Protein AF-A0A3D2WX18-F1 (afdb_monomer)

Sequence (144 aa):
MNLLFELLYNVRNLFGHHVIFGTGILLLTGYFFGKLAEKIKLPSITGYIFAGLLLGKSLIGIIPETAPYRLTSITEIALGLIAITIGAEFEFARLKRIGTAILIITLFQSLFAFVFVVIGLVMMKMELNYSLILGAIATATAPA

Foldseek 3Di:
DPPVVVVLVVLLVCLVPPVVSVVVLLVVQLVVQLVVCVVVVHHSVVRSVVSCCCCPPVHSNSHDPCNCVVCVVVVVVVVVVVCVVVVVPDDPVVCVVCVVVVVVCLVCLLVCQLVVQLVVCVVVVHDNVVSNVVSNVSSDDDDD

Radius of gyration: 19.99 Å; Cα contacts (8 Å, |Δi|>4): 103; chains: 1; bounding box: 46×31×54 Å

Mean predicted aligned error: 5.66 Å

Solvent-accessible surface area (backbone atom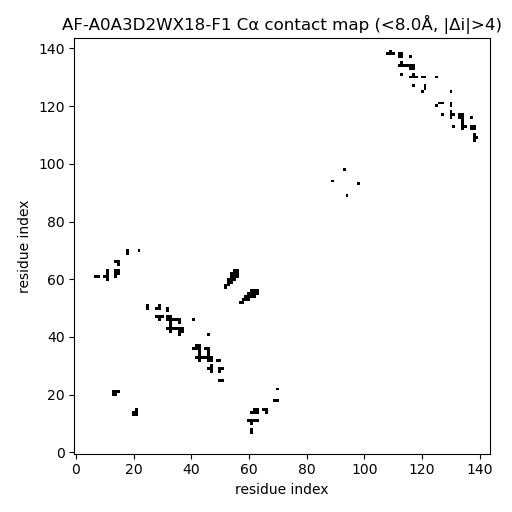s only — not comparable to full-atom values): 7775 Å² total; per-residue (Å²): 136,58,68,68,57,50,51,46,51,51,52,21,50,48,34,72,76,32,62,68,60,35,50,50,51,51,50,54,46,24,50,54,31,15,52,50,23,45,75,74,74,40,60,40,66,60,12,35,53,48,35,49,47,45,39,22,72,87,61,68,44,40,53,51,91,66,44,64,77,71,40,42,70,58,52,51,51,52,52,50,50,51,51,50,55,61,54,70,71,64,48,70,72,57,42,73,75,48,37,69,60,51,52,53,50,53,52,51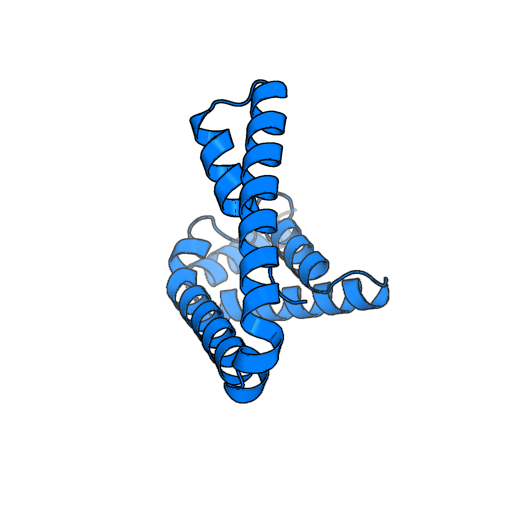,51,30,51,50,40,22,52,53,44,25,51,54,34,44,75,70,70,44,57,67,71,60,22,52,52,53,9,57,58,60,40,68,80,77,94,128

pLDDT: mean 90.87, std 7.72, range [50.84, 98.44]

Secondary structure (DSSP, 8-state):
--HHHHHHHHHHHHHHH-HHHHHHHHHHHHHHHHHHHHHTT--HHHHHHHHHHHHSTTTT--S-TTHHHHHHHHHHHHHHHHHHHHHHT--HHHHHHHHHHHHHHHHHHHHHHHHHHHHHHHHTT--HHHHHHHHHHTT-----

Nearest PDB structures (foldseek):
  5mm0-assembly1_A  TM=3.641E-01  e=8.055E+0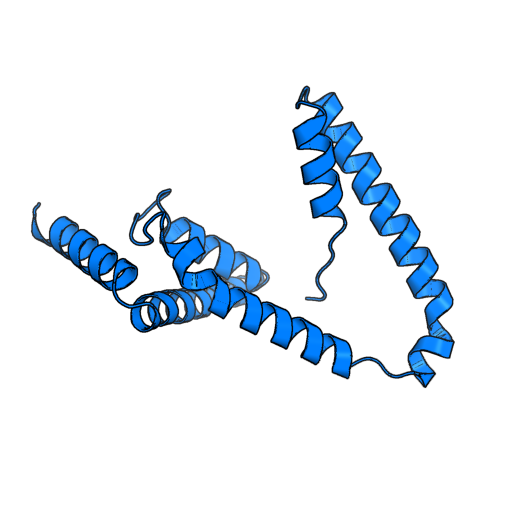0  Pyrococcus furiosus DSM 3638
  1rr7-assembly1_A  TM=3.822E-01  e=8.489E+00  Muvirus mu

Structure (mmCIF, N/CA/C/O backbone):
data_AF-A0A3D2WX18-F1
#
_entry.id   AF-A0A3D2WX18-F1
#
loop_
_atom_site.group_PDB
_atom_site.id
_atom_site.type_symbol
_atom_site.label_atom_id
_atom_site.label_alt_id
_atom_site.label_comp_id
_atom_site.label_asym_id
_atom_site.label_entity_id
_atom_site.label_seq_id
_atom_site.pdbx_PDB_ins_code
_atom_site.Cartn_x
_atom_site.Cartn_y
_atom_site.Cartn_z
_atom_site.occupancy
_atom_site.B_iso_or_equiv
_atom_site.auth_seq_id
_atom_site.auth_comp_id
_atom_site.auth_asym_id
_atom_site.auth_atom_id
_atom_site.pdbx_PDB_model_num
ATOM 1 N N . MET A 1 1 ? 15.399 -15.354 -33.020 1.00 56.81 1 MET A N 1
ATOM 2 C CA . MET A 1 1 ? 15.604 -14.725 -31.696 1.00 56.81 1 MET A CA 1
ATOM 3 C C . MET A 1 1 ? 15.306 -13.213 -31.680 1.00 56.81 1 MET A C 1
ATOM 5 O O . MET A 1 1 ? 15.447 -12.612 -30.627 1.00 56.81 1 MET A O 1
ATOM 9 N N . ASN A 1 2 ? 14.813 -12.613 -32.782 1.00 71.94 2 ASN A N 1
ATOM 10 C CA . ASN A 1 2 ? 14.634 -11.152 -32.905 1.00 71.94 2 ASN A CA 1
ATOM 11 C C . ASN A 1 2 ? 13.182 -10.674 -32.709 1.00 71.94 2 ASN A C 1
ATOM 13 O O . ASN A 1 2 ? 12.967 -9.640 -32.094 1.00 71.94 2 ASN A O 1
ATOM 17 N N . LEU A 1 3 ? 12.181 -11.452 -33.135 1.00 78.50 3 LEU A N 1
ATOM 18 C CA . LEU A 1 3 ? 10.786 -10.988 -33.187 1.00 78.50 3 LEU A CA 1
ATOM 19 C C . LEU A 1 3 ? 10.162 -10.700 -31.807 1.00 78.50 3 LEU A C 1
ATOM 21 O O . LEU A 1 3 ? 9.462 -9.710 -31.638 1.00 78.50 3 LEU A O 1
ATOM 25 N N . LEU A 1 4 ? 10.416 -11.556 -30.808 1.00 76.62 4 LEU A N 1
ATOM 26 C CA . LEU A 1 4 ? 9.860 -11.384 -29.458 1.00 76.62 4 LEU A CA 1
ATOM 27 C C . LEU A 1 4 ? 10.461 -10.158 -28.755 1.00 76.62 4 LEU A C 1
ATOM 29 O O . LEU A 1 4 ? 9.740 -9.393 -28.124 1.00 76.62 4 LEU A O 1
ATOM 33 N N . PHE A 1 5 ? 11.773 -9.956 -28.891 1.00 78.50 5 PHE A N 1
ATOM 34 C CA . PHE A 1 5 ? 12.458 -8.787 -28.338 1.00 78.50 5 PHE A CA 1
ATOM 35 C C . PHE A 1 5 ? 11.998 -7.493 -29.008 1.00 78.50 5 PHE A C 1
ATOM 37 O O . PHE A 1 5 ? 11.764 -6.499 -28.328 1.00 78.50 5 PHE A O 1
ATOM 44 N N . GLU A 1 6 ? 11.816 -7.519 -30.325 1.00 79.56 6 GLU A N 1
ATOM 45 C CA . GLU A 1 6 ? 11.316 -6.387 -31.099 1.00 79.56 6 GLU A CA 1
ATOM 46 C C . GLU A 1 6 ? 9.860 -6.055 -30.736 1.00 79.56 6 GLU A C 1
ATOM 48 O O . GLU A 1 6 ? 9.523 -4.893 -30.519 1.00 79.56 6 GLU A O 1
ATOM 53 N N . LEU A 1 7 ? 9.014 -7.074 -30.541 1.00 81.00 7 LEU A N 1
ATOM 54 C CA . LEU A 1 7 ? 7.652 -6.907 -30.034 1.00 81.00 7 LEU A CA 1
ATOM 55 C C . LEU A 1 7 ? 7.647 -6.255 -28.644 1.00 81.00 7 LEU A C 1
ATOM 57 O O . LEU A 1 7 ? 6.936 -5.277 -28.429 1.00 81.00 7 LEU A O 1
ATOM 61 N N . LEU A 1 8 ? 8.454 -6.761 -27.707 1.00 82.31 8 LEU A N 1
ATOM 62 C CA . LEU A 1 8 ? 8.545 -6.213 -26.350 1.00 82.31 8 LEU A CA 1
ATOM 63 C C . LEU A 1 8 ? 9.060 -4.770 -26.348 1.00 82.31 8 LEU A C 1
ATOM 65 O O . LEU A 1 8 ? 8.530 -3.928 -25.622 1.00 82.31 8 LEU A O 1
ATOM 69 N N . TYR A 1 9 ? 10.050 -4.464 -27.188 1.00 82.44 9 TYR A N 1
ATOM 70 C CA . TYR A 1 9 ? 10.576 -3.113 -27.358 1.00 82.44 9 TYR A CA 1
ATOM 71 C C . TYR A 1 9 ? 9.512 -2.153 -27.907 1.00 82.44 9 TYR A C 1
ATOM 73 O O . TYR A 1 9 ? 9.312 -1.067 -27.359 1.00 82.44 9 TYR A O 1
ATOM 81 N N . ASN A 1 10 ? 8.767 -2.577 -28.929 1.00 83.62 10 ASN A N 1
ATOM 82 C CA . ASN A 1 10 ? 7.693 -1.786 -29.524 1.00 83.62 10 ASN A CA 1
ATOM 83 C C . ASN A 1 10 ? 6.544 -1.543 -28.539 1.00 83.62 10 ASN A C 1
ATOM 85 O O . ASN A 1 10 ? 6.084 -0.411 -28.400 1.00 83.62 10 ASN A O 1
ATOM 89 N N . VAL A 1 11 ? 6.120 -2.571 -27.796 1.00 83.00 11 VAL A N 1
ATOM 90 C CA . VAL A 1 11 ? 5.078 -2.444 -26.765 1.00 83.00 11 VAL A CA 1
ATOM 91 C C . VAL A 1 11 ? 5.530 -1.504 -25.647 1.00 83.00 11 VAL A C 1
ATOM 93 O O . VAL A 1 11 ? 4.765 -0.632 -25.239 1.00 83.00 11 VAL A O 1
ATOM 96 N N . ARG A 1 12 ? 6.783 -1.611 -25.190 1.00 83.88 12 ARG A N 1
ATOM 97 C CA . ARG A 1 12 ? 7.358 -0.694 -24.196 1.00 83.88 12 ARG A CA 1
ATOM 98 C C . ARG A 1 12 ? 7.415 0.749 -24.703 1.00 83.88 12 ARG A C 1
ATOM 100 O O . ARG A 1 12 ? 7.095 1.671 -23.952 1.00 83.88 12 ARG A O 1
ATOM 107 N N . ASN A 1 13 ? 7.793 0.960 -25.962 1.00 83.06 13 ASN A N 1
ATOM 108 C CA . ASN A 1 13 ? 7.797 2.291 -26.567 1.00 83.06 13 ASN A CA 1
ATOM 109 C C . ASN A 1 13 ? 6.381 2.866 -26.662 1.00 83.06 13 ASN A C 1
ATOM 111 O O . ASN A 1 13 ? 6.173 4.009 -26.257 1.00 83.06 13 ASN A O 1
ATOM 115 N N . LEU A 1 14 ? 5.400 2.080 -27.110 1.00 82.25 14 LEU A N 1
ATOM 116 C CA . LEU A 1 14 ? 3.994 2.495 -27.156 1.00 82.25 14 LEU A CA 1
ATOM 117 C C . LEU A 1 14 ? 3.464 2.851 -25.766 1.00 82.25 14 LEU A C 1
ATOM 119 O O . LEU A 1 14 ? 2.828 3.889 -25.603 1.00 82.25 14 LEU A O 1
ATOM 123 N N . PHE A 1 15 ? 3.788 2.041 -24.757 1.00 83.25 15 PHE A N 1
ATOM 124 C CA . PHE A 1 15 ? 3.453 2.316 -23.361 1.00 83.25 15 PHE A CA 1
ATOM 125 C C . PHE A 1 15 ? 4.035 3.661 -22.904 1.00 83.25 15 PHE A C 1
ATOM 127 O O . PHE A 1 15 ? 3.343 4.471 -22.291 1.00 83.25 15 PHE A O 1
ATOM 134 N N . GLY A 1 16 ? 5.309 3.915 -23.218 1.00 73.19 16 GLY A N 1
ATOM 135 C CA . GLY A 1 16 ? 5.999 5.146 -22.841 1.00 73.19 16 GLY A CA 1
ATOM 136 C C . GLY A 1 16 ? 5.436 6.401 -23.512 1.00 73.19 16 GLY A C 1
ATOM 137 O O . GLY A 1 16 ? 5.428 7.458 -22.887 1.00 73.19 16 GLY A O 1
ATOM 138 N N . HIS A 1 17 ? 4.949 6.304 -24.751 1.00 80.56 17 HIS A N 1
ATOM 139 C CA . HIS A 1 17 ? 4.467 7.458 -25.520 1.00 80.56 17 HIS A CA 1
ATOM 140 C C . HIS A 1 17 ? 2.960 7.705 -25.361 1.00 80.56 17 HIS A C 1
ATOM 142 O O . HIS A 1 17 ? 2.536 8.860 -25.384 1.00 80.56 17 HIS A O 1
ATOM 148 N N . HIS A 1 18 ? 2.158 6.658 -25.139 1.00 86.19 18 HIS A N 1
ATOM 149 C CA . HIS A 1 18 ? 0.698 6.742 -25.079 1.00 86.19 18 HIS A CA 1
ATOM 150 C C . HIS A 1 18 ? 0.152 6.279 -23.724 1.00 86.19 18 HIS A C 1
ATOM 152 O O . HIS A 1 18 ? -0.037 5.088 -23.473 1.00 86.19 18 HIS A O 1
ATOM 158 N N . VAL A 1 19 ? -0.192 7.247 -22.871 1.00 84.75 19 VAL A N 1
ATOM 159 C CA . VAL A 1 19 ? -0.700 7.005 -21.507 1.00 84.75 19 VAL A CA 1
ATOM 160 C C . VAL A 1 19 ? -1.965 6.136 -21.498 1.00 84.75 19 VAL A C 1
ATOM 162 O O . VAL A 1 19 ? -2.095 5.251 -20.655 1.00 84.75 19 VAL A O 1
ATOM 165 N N . ILE A 1 20 ? -2.873 6.327 -22.463 1.00 88.75 20 ILE A N 1
ATOM 166 C CA . ILE A 1 20 ? -4.114 5.540 -22.577 1.00 88.75 20 ILE A CA 1
ATOM 167 C C . ILE A 1 20 ? -3.803 4.064 -22.846 1.00 88.75 20 ILE A C 1
ATOM 169 O O . ILE A 1 20 ? -4.373 3.188 -22.201 1.00 88.75 20 ILE A O 1
ATOM 173 N N . PHE A 1 21 ? -2.868 3.784 -23.759 1.00 89.12 21 PHE A N 1
ATOM 174 C CA . PHE A 1 21 ? -2.466 2.418 -24.090 1.00 89.12 21 PHE A CA 1
ATOM 175 C C . PHE A 1 21 ? -1.829 1.724 -22.884 1.00 89.12 21 PHE A C 1
ATOM 177 O O . PHE A 1 21 ? -2.213 0.607 -22.537 1.00 89.12 21 PHE A O 1
ATOM 184 N N . GLY A 1 22 ? -0.911 2.415 -22.199 1.00 89.06 22 GLY A N 1
ATOM 185 C CA . GLY A 1 22 ? -0.274 1.873 -21.003 1.00 89.06 22 GLY A CA 1
ATOM 186 C C . GLY A 1 22 ? -1.270 1.596 -19.876 1.00 89.06 22 GLY A C 1
ATOM 187 O O . GLY A 1 22 ? -1.254 0.520 -19.281 1.00 89.06 22 GLY A O 1
ATOM 188 N N . THR A 1 23 ? -2.207 2.516 -19.648 1.00 89.81 23 THR A N 1
ATOM 189 C CA . THR A 1 23 ? -3.280 2.339 -18.658 1.00 89.81 23 THR A CA 1
ATOM 190 C C . THR A 1 23 ? -4.196 1.174 -19.028 1.00 89.81 23 THR A C 1
ATOM 192 O O . THR A 1 23 ? -4.528 0.367 -18.168 1.00 89.81 23 THR A O 1
ATOM 195 N N . GLY A 1 24 ? -4.562 1.035 -20.305 1.00 91.94 24 GLY A N 1
ATOM 196 C CA . GLY A 1 24 ? -5.373 -0.081 -20.793 1.00 91.94 24 GLY A CA 1
ATOM 197 C C . GLY A 1 24 ? -4.714 -1.436 -20.541 1.00 91.94 24 GLY A C 1
ATOM 198 O O . GLY A 1 24 ? -5.368 -2.342 -20.028 1.00 91.94 24 GLY A O 1
ATOM 199 N N . ILE A 1 25 ? -3.410 -1.561 -20.815 1.00 91.44 25 ILE A N 1
ATOM 200 C CA . ILE A 1 25 ? -2.646 -2.771 -20.478 1.00 91.44 25 ILE A CA 1
ATOM 201 C C . ILE A 1 25 ? -2.701 -3.029 -18.974 1.00 91.44 25 ILE A C 1
ATOM 203 O O . ILE A 1 25 ? -3.085 -4.126 -18.579 1.00 91.44 25 ILE A O 1
ATOM 207 N N . LEU A 1 26 ? -2.377 -2.029 -18.145 1.00 92.25 26 LEU A N 1
ATOM 208 C CA . LEU A 1 26 ? -2.372 -2.177 -16.686 1.00 92.25 26 LEU A CA 1
ATOM 209 C C . LEU A 1 26 ? -3.736 -2.617 -16.143 1.00 92.25 26 LEU A C 1
ATOM 211 O O . LEU A 1 26 ? -3.792 -3.531 -15.320 1.00 92.25 26 LEU A O 1
ATOM 215 N N . LEU A 1 27 ? -4.826 -2.013 -16.624 1.00 93.75 27 LEU A N 1
ATOM 216 C CA . LEU A 1 27 ? -6.190 -2.356 -16.223 1.00 93.75 27 LEU A CA 1
ATOM 217 C C . LEU A 1 27 ? -6.564 -3.778 -16.648 1.00 93.75 27 LEU A C 1
ATOM 219 O O . LEU A 1 27 ? -7.070 -4.536 -15.824 1.00 93.75 27 LEU A O 1
ATOM 223 N N . LEU A 1 28 ? -6.287 -4.169 -17.896 1.00 95.50 28 LEU A N 1
ATOM 224 C CA . LEU A 1 28 ? -6.613 -5.507 -18.396 1.00 95.50 28 LEU A CA 1
ATOM 225 C C . LEU A 1 28 ? -5.823 -6.594 -17.666 1.00 95.50 28 LEU A C 1
ATOM 227 O O . LEU A 1 28 ? -6.400 -7.583 -17.212 1.00 95.50 28 LEU A O 1
ATOM 231 N N . THR A 1 29 ? -4.510 -6.411 -17.512 1.00 94.94 29 THR A N 1
ATOM 232 C CA . THR A 1 29 ? -3.670 -7.388 -16.813 1.00 94.94 29 THR A CA 1
ATOM 233 C C . THR A 1 29 ? -3.970 -7.422 -15.324 1.00 94.94 29 THR A C 1
ATOM 235 O O . THR A 1 29 ? -4.060 -8.504 -14.750 1.00 94.94 29 THR A O 1
ATOM 238 N N . GLY A 1 30 ? -4.175 -6.257 -14.703 1.00 95.88 30 GLY A N 1
ATOM 239 C CA . GLY A 1 30 ? -4.559 -6.158 -13.301 1.00 95.88 30 GLY A CA 1
ATOM 240 C C . GLY A 1 30 ? -5.873 -6.889 -13.055 1.00 95.88 30 GLY A C 1
ATOM 241 O O . GLY A 1 30 ? -5.919 -7.790 -12.226 1.00 95.88 30 GLY A O 1
ATOM 242 N N . TYR A 1 31 ? -6.912 -6.595 -13.838 1.00 96.06 31 TYR A N 1
ATOM 243 C CA . TYR A 1 31 ? -8.205 -7.270 -13.736 1.00 96.06 31 TYR A CA 1
ATOM 244 C C . TYR A 1 31 ? -8.090 -8.790 -13.908 1.00 96.06 31 TYR A C 1
ATOM 246 O O . TYR A 1 31 ? -8.624 -9.545 -13.094 1.00 96.06 31 TYR A O 1
ATOM 254 N N . PHE A 1 32 ? -7.355 -9.249 -14.927 1.00 97.62 32 PHE A N 1
ATOM 255 C CA . PHE A 1 32 ? -7.159 -10.675 -15.183 1.00 97.62 32 PHE A CA 1
ATOM 256 C C . PHE A 1 32 ? -6.494 -11.391 -13.999 1.00 97.62 32 PHE A C 1
ATOM 258 O O . PHE A 1 32 ? -7.022 -12.389 -13.502 1.00 97.62 32 PHE A O 1
ATOM 265 N N . PHE A 1 33 ? -5.364 -10.875 -13.507 1.00 97.25 33 PHE A N 1
ATOM 266 C CA . PHE A 1 33 ? -4.662 -11.487 -12.378 1.00 97.25 33 PHE A CA 1
ATOM 267 C C . PHE A 1 33 ? -5.405 -11.307 -11.052 1.00 97.25 33 PHE A C 1
ATOM 269 O O . PHE A 1 33 ? -5.345 -12.199 -10.210 1.00 97.25 33 PHE A O 1
ATOM 276 N N . GLY A 1 34 ? -6.154 -10.217 -10.876 1.00 96.88 34 GLY A N 1
ATOM 277 C CA . GLY A 1 34 ? -7.053 -10.026 -9.739 1.00 96.88 34 GLY A CA 1
ATOM 278 C C . GLY A 1 34 ? -8.136 -11.103 -9.688 1.00 96.88 34 GLY A C 1
ATOM 279 O O . GLY A 1 34 ? -8.321 -11.744 -8.656 1.00 96.88 34 GLY A O 1
ATOM 280 N N . LYS A 1 35 ? -8.779 -11.397 -10.826 1.00 96.94 35 LYS A N 1
ATOM 281 C CA . LYS A 1 35 ? -9.755 -12.494 -10.938 1.00 96.94 35 LYS A CA 1
ATOM 282 C C . LYS A 1 35 ? -9.128 -13.869 -10.738 1.00 96.94 35 LYS A C 1
ATOM 284 O O . LYS A 1 35 ? -9.749 -14.750 -10.145 1.00 96.94 35 LYS A O 1
ATOM 289 N N . LEU A 1 36 ? -7.899 -14.068 -11.212 1.00 97.19 36 LEU A N 1
ATOM 290 C CA . LEU A 1 36 ? -7.172 -15.312 -10.976 1.00 97.19 36 LEU A CA 1
ATOM 291 C C . LEU A 1 36 ? -6.852 -15.502 -9.486 1.00 97.19 36 LEU A C 1
ATOM 293 O O . LEU A 1 36 ? -7.039 -16.606 -8.978 1.00 97.19 36 LEU A O 1
ATOM 297 N N . ALA A 1 37 ? -6.436 -14.439 -8.790 1.00 97.12 37 ALA A N 1
ATOM 298 C CA . ALA A 1 37 ? -6.198 -14.449 -7.348 1.00 97.12 37 ALA A CA 1
ATOM 299 C C . ALA A 1 37 ? -7.475 -14.810 -6.572 1.00 97.12 37 ALA A C 1
ATOM 301 O O . ALA A 1 37 ? -7.447 -15.717 -5.741 1.00 97.12 37 ALA A O 1
ATOM 302 N N . GLU A 1 38 ? -8.616 -14.207 -6.922 1.00 96.12 38 GLU A N 1
ATOM 303 C CA . GLU A 1 38 ? -9.918 -14.554 -6.331 1.00 96.12 38 GLU A CA 1
ATOM 304 C C . GLU A 1 38 ? -10.260 -16.042 -6.526 1.00 96.12 38 GLU A C 1
ATOM 306 O O . GLU A 1 38 ? -10.714 -16.708 -5.594 1.00 96.12 38 GLU A O 1
ATOM 311 N N . LYS A 1 39 ? -9.986 -16.604 -7.713 1.00 96.56 39 LYS A N 1
ATOM 312 C CA . LYS A 1 39 ? -10.256 -18.020 -8.022 1.00 96.56 39 LYS A CA 1
ATOM 313 C C . LYS A 1 39 ? -9.464 -18.985 -7.134 1.00 96.56 39 LYS A C 1
ATOM 315 O O . LYS A 1 39 ? -9.957 -20.069 -6.825 1.00 96.56 39 LYS A O 1
ATOM 320 N N . ILE A 1 40 ? -8.265 -18.593 -6.707 1.00 96.62 40 ILE A N 1
ATOM 321 C CA . ILE A 1 40 ? -7.436 -19.359 -5.764 1.00 96.62 40 ILE A CA 1
ATOM 322 C C . ILE A 1 40 ? -7.636 -18.929 -4.301 1.00 96.62 40 ILE A C 1
ATOM 324 O O . ILE A 1 40 ? -6.848 -19.314 -3.443 1.00 96.62 40 ILE A O 1
ATOM 328 N N . LYS A 1 41 ? -8.715 -18.186 -4.002 1.00 95.56 41 LYS A N 1
ATOM 329 C CA . LYS A 1 41 ? -9.095 -17.693 -2.664 1.00 95.56 41 LYS A CA 1
ATOM 330 C C . LYS A 1 41 ? -8.101 -16.702 -2.044 1.00 95.56 41 LYS A C 1
ATOM 332 O O . LYS A 1 41 ? -7.999 -16.619 -0.822 1.00 95.56 41 LYS A O 1
ATOM 337 N N . LEU A 1 42 ? -7.384 -15.945 -2.871 1.00 95.75 42 LEU A N 1
ATOM 338 C CA . LEU A 1 42 ? -6.548 -14.827 -2.434 1.00 95.75 42 LEU A CA 1
ATOM 339 C C . LEU A 1 42 ? -7.258 -13.484 -2.676 1.00 95.75 42 LEU A C 1
ATOM 341 O O . LEU A 1 42 ? -8.108 -13.397 -3.566 1.00 95.75 42 LEU A O 1
ATOM 345 N N . PRO A 1 43 ? -6.902 -12.420 -1.931 1.00 94.06 43 PRO A N 1
ATOM 346 C CA . PRO A 1 43 ? -7.369 -11.070 -2.225 1.00 94.06 43 PRO A CA 1
ATOM 347 C C . PRO A 1 43 ? -6.989 -10.635 -3.646 1.00 94.06 43 PRO A C 1
ATOM 349 O O . PRO A 1 43 ? -5.876 -10.887 -4.114 1.00 94.06 43 PRO A O 1
ATOM 352 N N . SER A 1 44 ? -7.882 -9.910 -4.320 1.00 94.38 44 SER A N 1
ATOM 353 C CA . SER A 1 44 ? -7.652 -9.397 -5.680 1.00 94.38 44 SER A CA 1
ATOM 354 C C . SER A 1 44 ? -6.419 -8.486 -5.771 1.00 94.38 44 SER A C 1
ATOM 356 O O . SER A 1 44 ? -5.681 -8.544 -6.756 1.00 94.38 44 SER A O 1
ATOM 358 N N . ILE A 1 45 ? -6.125 -7.727 -4.707 1.00 93.38 45 ILE A N 1
ATOM 359 C CA . ILE A 1 45 ? -4.934 -6.867 -4.594 1.00 93.38 45 ILE A CA 1
ATOM 360 C C . ILE A 1 45 ? -3.638 -7.674 -4.755 1.00 93.38 45 ILE A C 1
ATOM 362 O O . ILE A 1 45 ? -2.697 -7.201 -5.390 1.00 93.38 45 ILE A O 1
ATOM 366 N N . THR A 1 46 ? -3.590 -8.916 -4.263 1.00 94.62 46 THR A N 1
ATOM 367 C CA . THR A 1 46 ? -2.435 -9.803 -4.465 1.00 94.62 46 THR A CA 1
ATOM 368 C C . THR A 1 46 ? -2.209 -10.084 -5.953 1.00 94.62 46 THR A C 1
ATOM 370 O O . THR A 1 46 ? -1.071 -10.073 -6.421 1.00 94.62 46 THR A O 1
ATOM 373 N N . GLY A 1 47 ? -3.289 -10.259 -6.720 1.00 96.06 47 GLY A N 1
ATOM 374 C CA . GLY A 1 47 ? -3.239 -10.397 -8.175 1.00 96.06 47 GLY A CA 1
ATOM 375 C C . GLY A 1 47 ? -2.745 -9.132 -8.882 1.00 96.06 47 GLY A C 1
ATOM 376 O O . GLY A 1 47 ? -1.941 -9.226 -9.807 1.00 96.06 47 GLY A O 1
ATOM 377 N N . TYR A 1 48 ? -3.149 -7.945 -8.419 1.00 94.88 48 TYR A N 1
ATOM 378 C CA . TYR A 1 48 ? -2.665 -6.670 -8.969 1.00 94.88 48 TYR A CA 1
ATOM 379 C C . TYR A 1 48 ? -1.160 -6.487 -8.753 1.00 94.88 48 TYR A C 1
ATOM 381 O O . TYR A 1 48 ? -0.441 -6.116 -9.682 1.00 94.88 48 TYR A O 1
ATOM 389 N N . ILE A 1 49 ? -0.669 -6.813 -7.552 1.00 94.12 49 ILE A N 1
ATOM 390 C CA . ILE A 1 49 ? 0.764 -6.788 -7.228 1.00 94.12 49 ILE A CA 1
ATOM 391 C C . ILE A 1 49 ? 1.525 -7.761 -8.132 1.00 94.12 49 ILE A C 1
ATOM 393 O O . ILE A 1 49 ? 2.557 -7.402 -8.700 1.00 94.12 49 ILE A O 1
ATOM 397 N N . PHE A 1 50 ? 0.996 -8.972 -8.320 1.00 95.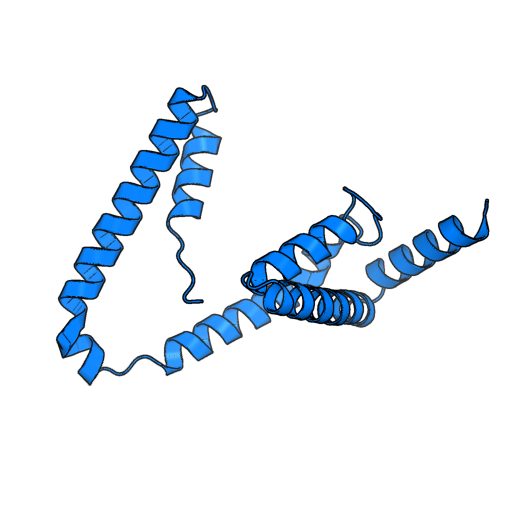12 50 PHE A N 1
ATOM 398 C CA . PHE A 1 50 ? 1.611 -9.965 -9.194 1.00 95.12 50 PHE A CA 1
ATOM 399 C C . PHE A 1 50 ? 1.654 -9.511 -10.661 1.00 95.12 50 PHE A C 1
ATOM 401 O O . PHE A 1 50 ? 2.686 -9.659 -11.313 1.00 95.12 50 PHE A O 1
ATOM 408 N N . ALA A 1 51 ? 0.584 -8.895 -11.172 1.00 94.69 51 ALA A N 1
ATOM 409 C CA . ALA A 1 51 ? 0.568 -8.315 -12.514 1.00 94.69 51 ALA A CA 1
ATOM 410 C C . ALA A 1 51 ? 1.651 -7.235 -12.680 1.00 94.69 51 ALA A C 1
ATOM 412 O O . ALA A 1 51 ? 2.366 -7.223 -13.682 1.00 94.69 51 ALA A O 1
ATOM 413 N N . GLY A 1 52 ? 1.810 -6.360 -11.682 1.00 92.88 52 GLY A N 1
ATOM 414 C CA . GLY A 1 52 ? 2.853 -5.333 -11.668 1.00 92.88 52 GLY A CA 1
ATOM 415 C C . GLY A 1 52 ? 4.266 -5.918 -11.644 1.00 92.88 52 GLY A C 1
ATOM 416 O O . GLY A 1 52 ? 5.121 -5.478 -12.411 1.00 92.88 52 GLY A O 1
ATOM 417 N N . LEU A 1 53 ? 4.504 -6.949 -10.827 1.00 93.31 53 LEU A N 1
ATOM 418 C CA . LEU A 1 53 ? 5.777 -7.675 -10.789 1.00 93.31 53 LEU A CA 1
ATOM 419 C C . LEU A 1 53 ? 6.096 -8.322 -12.146 1.00 93.31 53 LEU A C 1
ATOM 421 O O . LEU A 1 53 ? 7.229 -8.243 -12.618 1.00 93.31 53 LEU A O 1
ATOM 425 N N . LEU A 1 54 ? 5.088 -8.934 -12.776 1.00 93.25 54 LEU A N 1
ATOM 426 C CA . LEU A 1 54 ? 5.208 -9.609 -14.065 1.00 93.25 54 LEU A CA 1
ATOM 427 C C . LEU A 1 54 ? 5.543 -8.631 -15.197 1.00 93.25 54 LEU A C 1
ATOM 429 O O . LEU A 1 54 ? 6.463 -8.873 -15.973 1.00 93.25 54 LEU A O 1
ATOM 433 N N . LEU A 1 55 ? 4.820 -7.516 -15.286 1.00 91.06 55 LEU A N 1
ATOM 434 C CA . LEU A 1 55 ? 5.014 -6.517 -16.341 1.00 91.06 55 LEU A CA 1
ATOM 435 C C . LEU A 1 55 ? 6.197 -5.571 -16.087 1.00 91.06 55 LEU A C 1
ATOM 437 O O . LEU A 1 55 ? 6.706 -4.946 -17.025 1.00 91.06 55 LEU A O 1
ATOM 441 N N . GLY A 1 56 ? 6.618 -5.444 -14.831 1.00 89.12 56 GLY A N 1
ATOM 442 C CA . GLY A 1 56 ? 7.736 -4.616 -14.405 1.00 89.12 56 GLY A CA 1
ATOM 443 C C . GLY A 1 56 ? 9.096 -5.170 -14.828 1.00 89.12 56 GLY A C 1
ATOM 444 O O . GLY A 1 56 ? 9.218 -6.261 -15.388 1.00 89.12 56 GLY A O 1
ATOM 445 N N . LYS A 1 57 ? 10.154 -4.407 -14.533 1.00 85.00 57 LYS A N 1
ATOM 446 C CA . LYS A 1 57 ? 11.546 -4.763 -14.863 1.00 85.00 57 LYS A CA 1
ATOM 447 C C . LYS A 1 57 ? 12.029 -6.080 -14.258 1.00 85.00 57 LYS A C 1
ATOM 449 O O . LYS A 1 57 ? 12.966 -6.662 -14.789 1.00 85.00 57 LYS A O 1
ATOM 454 N N . SER A 1 58 ? 11.416 -6.529 -13.166 1.00 84.62 58 SER A N 1
ATOM 455 C CA . SER A 1 58 ? 11.800 -7.760 -12.477 1.00 84.62 58 SER A CA 1
ATOM 456 C C . SER A 1 58 ? 11.580 -9.019 -13.320 1.00 84.62 58 SER A C 1
ATOM 458 O O . SER A 1 58 ? 12.256 -10.012 -13.074 1.00 84.62 58 SER A O 1
ATOM 460 N N . LEU A 1 59 ? 10.652 -8.994 -14.288 1.00 87.12 59 LEU A N 1
ATOM 461 C CA . LEU A 1 59 ? 10.308 -10.154 -15.115 1.00 87.12 59 LEU A CA 1
ATOM 462 C C . LEU A 1 59 ? 10.284 -9.816 -16.614 1.00 87.12 59 LEU A C 1
ATOM 464 O O . LEU A 1 59 ? 11.255 -10.103 -17.308 1.00 87.12 59 LEU A O 1
ATOM 468 N N . ILE A 1 60 ? 9.203 -9.224 -17.138 1.00 87.19 60 ILE A N 1
ATOM 469 C CA . ILE A 1 60 ? 9.049 -9.006 -18.591 1.00 87.19 60 ILE A CA 1
ATOM 470 C C . ILE A 1 60 ? 9.633 -7.652 -19.041 1.00 87.19 60 ILE A C 1
ATOM 472 O O . ILE A 1 60 ? 10.110 -7.518 -20.166 1.00 87.19 60 ILE A O 1
ATOM 476 N N . GLY A 1 61 ? 9.621 -6.630 -18.180 1.00 86.88 61 GLY A N 1
ATOM 477 C CA . GLY A 1 61 ? 10.224 -5.324 -18.468 1.00 86.88 61 GLY A CA 1
ATOM 478 C C . GLY A 1 61 ? 9.481 -4.471 -19.502 1.00 86.88 61 GLY A C 1
ATOM 479 O O . GLY A 1 61 ? 10.104 -3.624 -20.147 1.00 86.88 61 GLY A O 1
ATOM 480 N N . ILE A 1 62 ? 8.166 -4.670 -19.653 1.00 87.00 62 ILE A N 1
ATOM 481 C CA . ILE A 1 62 ? 7.305 -3.874 -20.547 1.00 87.00 62 ILE A CA 1
ATOM 482 C C . ILE A 1 62 ? 7.100 -2.460 -19.998 1.00 87.00 62 ILE A C 1
ATOM 484 O O . ILE A 1 62 ? 7.084 -1.502 -20.769 1.00 87.00 62 ILE A O 1
ATOM 488 N N . ILE A 1 63 ? 6.953 -2.318 -18.679 1.00 86.62 63 ILE A N 1
ATOM 489 C CA . ILE A 1 63 ? 6.709 -1.019 -18.043 1.00 86.62 63 ILE A CA 1
ATOM 490 C C . ILE A 1 63 ? 8.033 -0.231 -17.970 1.00 86.62 63 ILE A C 1
ATOM 492 O O . ILE A 1 63 ? 8.971 -0.675 -17.300 1.00 86.62 63 ILE A O 1
ATOM 496 N N . PRO A 1 64 ? 8.148 0.938 -18.633 1.00 85.81 64 PRO A N 1
ATOM 497 C CA . PRO A 1 64 ? 9.331 1.789 -18.522 1.00 85.81 64 PRO A CA 1
ATOM 498 C C . PRO A 1 64 ? 9.405 2.464 -17.143 1.00 85.81 64 PRO A C 1
ATOM 500 O O . PRO A 1 64 ? 8.383 2.752 -16.533 1.00 85.81 64 PRO A O 1
ATOM 503 N N . GLU A 1 65 ? 10.605 2.810 -16.665 1.00 83.50 65 GLU A N 1
ATOM 504 C CA . GLU A 1 65 ? 10.779 3.490 -15.356 1.00 83.50 65 GLU A CA 1
ATOM 505 C C . GLU A 1 65 ? 10.149 4.874 -15.300 1.00 83.50 65 GLU A C 1
ATOM 507 O O . GLU A 1 65 ? 9.884 5.394 -14.224 1.00 83.50 65 GLU A O 1
ATOM 512 N N . THR A 1 66 ? 9.902 5.477 -16.460 1.00 84.88 66 THR A N 1
ATOM 513 C CA . THR A 1 66 ? 9.220 6.764 -16.561 1.00 84.88 66 THR A CA 1
ATOM 514 C C . THR A 1 66 ? 7.699 6.635 -16.438 1.00 84.88 66 THR A C 1
ATOM 516 O O . THR A 1 66 ? 7.016 7.653 -16.339 1.00 84.88 66 THR A O 1
ATOM 519 N N . ALA A 1 67 ? 7.151 5.412 -16.430 1.00 84.38 67 ALA A N 1
ATOM 520 C CA . ALA A 1 67 ? 5.713 5.166 -16.357 1.00 84.38 67 ALA A CA 1
ATOM 521 C C . ALA A 1 67 ? 5.044 5.729 -15.093 1.00 84.38 67 ALA A C 1
ATOM 523 O O . ALA A 1 67 ? 4.010 6.373 -15.260 1.00 84.38 67 ALA A O 1
ATOM 524 N N . PRO A 1 68 ? 5.590 5.570 -13.866 1.00 82.50 68 PRO A N 1
ATOM 525 C CA . PRO A 1 68 ? 4.960 6.115 -12.664 1.00 82.50 68 PRO A CA 1
ATOM 526 C C . PRO A 1 68 ? 4.719 7.625 -12.766 1.00 82.50 68 PRO A C 1
ATOM 528 O O . PRO A 1 68 ? 3.615 8.076 -12.496 1.00 82.50 68 PRO A O 1
ATOM 531 N N . TYR A 1 69 ? 5.693 8.385 -13.282 1.00 84.50 69 TYR A N 1
ATOM 532 C CA . TYR A 1 69 ? 5.569 9.837 -13.472 1.00 84.50 69 TYR A CA 1
ATOM 533 C C . TYR A 1 69 ? 4.506 10.229 -14.505 1.00 84.50 69 TYR A C 1
ATOM 535 O O . TYR A 1 69 ? 3.887 11.283 -14.394 1.00 84.50 69 TYR A O 1
ATOM 543 N N . ARG A 1 70 ? 4.292 9.395 -15.529 1.00 85.62 70 ARG A N 1
ATOM 544 C CA . ARG A 1 70 ? 3.265 9.625 -16.559 1.00 85.62 70 ARG A CA 1
ATOM 545 C C . ARG A 1 70 ? 1.868 9.206 -16.105 1.00 85.62 70 ARG A C 1
ATOM 547 O O . ARG A 1 70 ? 0.884 9.662 -16.678 1.00 85.62 70 ARG A O 1
ATOM 554 N N . LEU A 1 71 ? 1.787 8.329 -15.106 1.00 88.50 71 LEU A N 1
ATOM 555 C CA . LEU A 1 71 ? 0.541 7.802 -14.553 1.00 88.50 71 LEU A CA 1
ATOM 556 C C . LEU A 1 71 ? 0.092 8.543 -13.286 1.00 88.50 71 LEU A C 1
ATOM 558 O O . LEU A 1 71 ? -1.013 8.273 -12.821 1.00 88.50 71 LEU A O 1
ATOM 562 N N . THR A 1 72 ? 0.884 9.492 -12.768 1.00 89.94 72 THR A N 1
ATOM 563 C CA . THR A 1 72 ? 0.591 10.241 -11.534 1.00 89.94 72 THR A CA 1
ATOM 564 C C . THR A 1 72 ? -0.8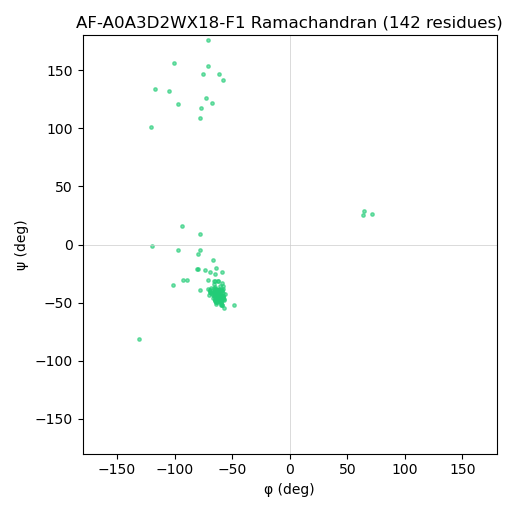35 10.785 -11.508 1.00 89.94 72 THR A C 1
ATOM 566 O O . THR A 1 72 ? -1.586 10.473 -10.588 1.00 89.94 72 THR A O 1
ATOM 569 N N . SER A 1 73 ? -1.267 11.495 -12.556 1.00 89.81 73 SER A N 1
ATOM 570 C CA . SER A 1 73 ? -2.622 12.064 -12.609 1.00 89.81 73 SER A CA 1
ATOM 571 C C . SER A 1 73 ? -3.716 10.994 -12.542 1.00 89.81 73 SER A C 1
ATOM 573 O O . SER A 1 73 ? -4.749 11.202 -11.917 1.00 89.81 73 SER A O 1
ATOM 575 N N . ILE A 1 74 ? -3.491 9.823 -13.144 1.00 90.81 74 ILE A N 1
ATOM 576 C CA . ILE A 1 74 ? -4.448 8.710 -13.098 1.00 90.81 74 ILE A CA 1
ATOM 577 C C . ILE A 1 74 ? -4.497 8.120 -11.688 1.00 90.81 74 ILE A C 1
ATOM 579 O O . ILE A 1 74 ? -5.584 7.866 -11.173 1.00 90.81 74 ILE A O 1
ATOM 583 N N . THR A 1 75 ? -3.340 7.933 -11.046 1.00 90.94 75 THR A N 1
ATOM 584 C CA . THR A 1 75 ? -3.278 7.432 -9.668 1.00 90.94 75 THR A CA 1
ATOM 585 C C . THR A 1 75 ? -3.896 8.405 -8.668 1.00 90.94 75 THR A C 1
ATOM 587 O O . THR A 1 75 ? -4.615 7.968 -7.779 1.00 90.94 75 THR A O 1
ATOM 590 N N . GLU A 1 76 ? -3.698 9.713 -8.838 1.00 93.25 76 GLU A N 1
ATOM 591 C CA . GLU A 1 76 ? -4.303 10.745 -7.989 1.00 93.25 76 GLU A CA 1
ATOM 592 C C . GLU A 1 76 ? -5.825 10.771 -8.137 1.00 93.25 76 GLU A C 1
ATOM 594 O O . GLU A 1 76 ? -6.536 10.785 -7.134 1.00 93.25 76 GLU A O 1
ATOM 599 N N . ILE A 1 77 ? -6.337 10.694 -9.371 1.00 94.75 77 ILE A N 1
ATOM 600 C CA . ILE A 1 77 ? -7.781 10.592 -9.622 1.00 94.75 77 ILE A CA 1
ATOM 601 C C . ILE A 1 77 ? -8.339 9.309 -8.995 1.00 94.75 77 ILE A C 1
ATOM 603 O O . ILE A 1 77 ? -9.363 9.359 -8.318 1.00 94.75 77 ILE A O 1
ATOM 607 N N . ALA A 1 78 ? -7.668 8.166 -9.168 1.00 92.94 78 ALA A N 1
ATOM 608 C CA . ALA A 1 78 ? -8.106 6.896 -8.593 1.00 92.94 78 ALA A CA 1
ATOM 609 C C . ALA A 1 78 ? -8.138 6.935 -7.055 1.00 92.94 78 ALA A C 1
ATOM 611 O O . ALA A 1 78 ? -9.134 6.539 -6.453 1.00 92.94 78 ALA A O 1
ATOM 612 N N . LEU A 1 79 ? -7.088 7.460 -6.415 1.00 93.31 79 LEU A N 1
ATOM 613 C CA . LEU A 1 79 ? -7.032 7.642 -4.961 1.00 93.31 79 LEU A CA 1
ATOM 614 C C . LEU A 1 79 ? -8.100 8.627 -4.470 1.00 93.31 79 LEU A C 1
ATOM 616 O O . LEU A 1 79 ? -8.735 8.377 -3.447 1.00 93.31 79 LEU A O 1
ATOM 620 N N . GLY A 1 80 ? -8.356 9.702 -5.220 1.00 95.94 80 GLY A N 1
ATOM 621 C CA . GLY A 1 80 ? -9.437 10.645 -4.942 1.00 95.94 80 GLY A CA 1
ATOM 622 C C . GLY A 1 80 ? -10.819 9.991 -5.008 1.00 95.94 80 GLY A C 1
ATO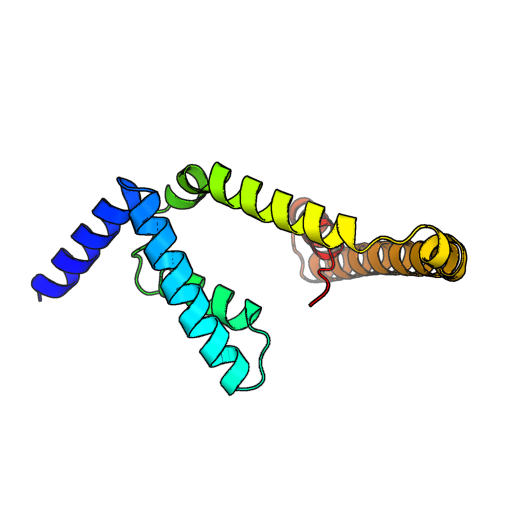M 623 O O . GLY A 1 80 ? -11.633 10.186 -4.111 1.00 95.94 80 GLY A O 1
ATOM 624 N N . LEU A 1 81 ? -11.074 9.154 -6.018 1.00 95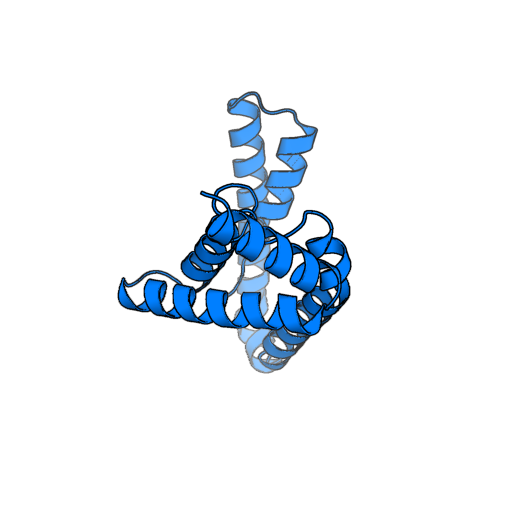.31 81 LEU A N 1
ATOM 625 C CA . LEU A 1 81 ? -12.321 8.391 -6.137 1.00 95.31 81 LEU A CA 1
ATOM 626 C C . LEU A 1 81 ? -12.494 7.386 -4.994 1.00 95.31 81 LEU A C 1
ATOM 628 O O . LEU A 1 81 ? -13.594 7.267 -4.457 1.00 95.31 81 LEU A O 1
ATOM 632 N N . ILE A 1 82 ? -11.421 6.703 -4.586 1.00 92.25 82 ILE A N 1
ATOM 633 C CA . ILE A 1 82 ? -11.433 5.817 -3.414 1.00 92.25 82 ILE A CA 1
ATOM 634 C C . ILE A 1 82 ? -11.786 6.621 -2.157 1.00 92.25 82 ILE A C 1
ATOM 636 O O . ILE A 1 82 ? -12.680 6.225 -1.414 1.00 92.25 82 ILE A O 1
ATOM 640 N N . ALA A 1 83 ? -11.151 7.778 -1.948 1.00 92.88 83 ALA A N 1
ATOM 641 C CA . ALA A 1 83 ? -11.418 8.638 -0.799 1.00 92.88 83 ALA A CA 1
ATOM 642 C C . ALA A 1 83 ? -12.862 9.166 -0.779 1.00 92.88 83 ALA A C 1
ATOM 644 O O . ALA A 1 83 ? -13.494 9.149 0.274 1.00 92.88 83 ALA A O 1
ATOM 645 N N . ILE A 1 84 ? -13.408 9.581 -1.928 1.00 95.00 84 ILE A N 1
ATOM 646 C CA . ILE A 1 84 ? -14.807 10.020 -2.050 1.00 95.00 84 ILE A CA 1
ATOM 647 C C . ILE A 1 84 ? -15.765 8.861 -1.775 1.00 95.00 84 ILE A C 1
ATOM 649 O O . ILE A 1 84 ? -16.730 9.042 -1.042 1.00 95.00 84 ILE A O 1
ATOM 653 N N . THR A 1 85 ? -15.498 7.675 -2.324 1.00 92.88 85 THR A N 1
ATOM 654 C CA . THR A 1 85 ? -16.364 6.499 -2.147 1.00 92.88 85 THR A CA 1
ATOM 655 C C . THR A 1 85 ? -16.391 6.061 -0.686 1.00 92.88 85 THR A C 1
ATOM 657 O O . THR A 1 85 ? -17.463 5.911 -0.113 1.00 92.88 85 THR A O 1
ATOM 660 N N . ILE A 1 86 ? -15.224 5.942 -0.045 1.00 90.56 86 ILE A N 1
ATOM 661 C CA . ILE A 1 86 ? -15.129 5.637 1.389 1.00 90.56 86 ILE A CA 1
ATOM 662 C C . ILE A 1 86 ? -15.780 6.757 2.213 1.00 90.56 86 ILE A C 1
ATOM 664 O O . ILE A 1 86 ? -16.502 6.482 3.167 1.00 90.56 86 ILE A O 1
ATOM 668 N N . GLY A 1 87 ? -15.558 8.016 1.829 1.00 90.56 87 GLY A N 1
ATOM 669 C CA . GLY A 1 87 ? -16.167 9.199 2.436 1.00 90.56 87 GLY A CA 1
ATOM 670 C C . GLY A 1 87 ? -17.698 9.189 2.390 1.00 90.56 87 GLY A C 1
ATOM 671 O O . GLY A 1 87 ? -18.341 9.569 3.365 1.00 90.56 87 GLY A O 1
ATOM 672 N N . ALA A 1 88 ? -18.284 8.724 1.286 1.00 91.38 88 ALA A N 1
ATOM 673 C CA . ALA A 1 88 ? -19.730 8.658 1.085 1.00 91.38 88 ALA A CA 1
ATOM 674 C C . ALA A 1 88 ? -20.421 7.617 1.985 1.00 91.38 88 ALA A C 1
ATOM 676 O O . ALA A 1 88 ? -21.596 7.777 2.304 1.00 91.38 88 ALA A O 1
ATOM 677 N N . GLU A 1 89 ? -19.691 6.601 2.451 1.00 88.88 89 GLU A N 1
ATOM 678 C CA . GLU A 1 89 ? -20.187 5.587 3.394 1.00 88.88 89 GLU A CA 1
ATOM 679 C C . GLU A 1 89 ? -20.239 6.089 4.858 1.00 88.88 89 GLU A C 1
ATOM 681 O O . GLU A 1 89 ? -20.716 5.382 5.754 1.00 88.88 89 GLU A O 1
ATOM 686 N N . PHE A 1 90 ? -19.753 7.306 5.148 1.00 88.12 90 PHE A N 1
ATOM 687 C CA . PHE A 1 90 ? -19.797 7.870 6.500 1.00 88.12 90 PHE A CA 1
ATOM 688 C C . PHE A 1 90 ? -21.185 8.403 6.862 1.00 88.12 90 PHE A C 1
ATOM 690 O O . PHE A 1 90 ? -21.604 9.486 6.456 1.00 88.12 90 PHE A O 1
ATOM 697 N N . GLU A 1 91 ? -21.859 7.689 7.758 1.00 91.06 91 GLU A N 1
ATOM 698 C CA . GLU A 1 91 ? -23.106 8.132 8.376 1.00 91.06 91 GLU A CA 1
ATOM 699 C C . GLU A 1 91 ? -22.842 8.774 9.752 1.00 91.06 91 GLU A C 1
ATOM 701 O O . GLU A 1 91 ? -22.346 8.125 10.679 1.00 91.06 91 GLU A O 1
ATOM 706 N N . PHE A 1 92 ? -23.224 10.045 9.927 1.00 90.44 92 PHE A N 1
ATOM 707 C CA . PHE A 1 92 ? -22.972 10.798 11.167 1.00 90.44 92 PHE A CA 1
ATOM 708 C C . PHE A 1 92 ? -23.608 10.151 12.410 1.00 90.44 92 PHE A C 1
ATOM 710 O O . PHE A 1 92 ? -22.995 10.106 13.479 1.00 90.44 92 PHE A O 1
ATOM 717 N N . ALA A 1 93 ? -24.820 9.599 12.280 1.00 92.44 93 ALA A N 1
ATOM 718 C CA . ALA A 1 93 ? -25.504 8.913 13.376 1.00 92.44 93 ALA A CA 1
ATOM 719 C C . ALA A 1 93 ? -24.751 7.644 13.815 1.00 92.44 93 ALA A C 1
ATOM 721 O O . ALA A 1 93 ? -24.564 7.413 15.015 1.00 92.44 93 ALA A O 1
ATOM 722 N N . ARG A 1 94 ? -24.238 6.866 12.852 1.00 89.75 94 ARG A N 1
ATOM 723 C CA . ARG A 1 94 ? -23.373 5.708 13.110 1.00 89.75 94 ARG A CA 1
ATOM 724 C C . ARG A 1 94 ? -22.075 6.139 13.784 1.00 89.75 94 ARG A C 1
ATOM 726 O O . ARG A 1 94 ? -21.709 5.562 14.807 1.00 89.75 94 ARG A O 1
ATOM 733 N N . LEU A 1 95 ? -21.425 7.194 13.289 1.00 90.38 95 LEU A N 1
ATOM 734 C CA . LEU A 1 95 ? -20.183 7.707 13.869 1.00 90.38 95 LEU A CA 1
ATOM 735 C C . LEU A 1 95 ? -20.372 8.170 15.318 1.00 90.38 95 LEU A C 1
ATOM 737 O O . LEU A 1 95 ? -19.528 7.887 16.158 1.00 90.38 95 LEU A O 1
ATOM 741 N N . LYS A 1 96 ? -21.499 8.794 15.670 1.00 91.69 96 LYS A N 1
ATOM 742 C CA . LYS A 1 96 ? -21.773 9.172 17.066 1.00 91.69 96 LYS A CA 1
ATOM 743 C C . LYS A 1 96 ? -21.920 7.957 17.994 1.00 91.69 96 LYS A C 1
ATOM 745 O O . LYS A 1 96 ? -21.573 8.041 19.168 1.00 91.69 96 LYS A O 1
ATOM 750 N N . ARG A 1 97 ? -22.419 6.828 17.478 1.00 93.56 97 ARG A N 1
ATOM 751 C CA . ARG A 1 97 ? -22.635 5.596 18.253 1.00 93.56 97 ARG A CA 1
ATOM 752 C C . ARG A 1 97 ? -21.349 4.801 18.495 1.00 93.56 97 ARG A C 1
ATOM 754 O O . ARG A 1 97 ? -21.197 4.242 19.575 1.00 93.56 97 ARG A O 1
ATOM 761 N N . ILE A 1 98 ? -20.457 4.718 17.504 1.00 94.00 98 ILE A N 1
ATOM 762 C CA . ILE A 1 98 ? -19.244 3.870 17.566 1.00 94.00 98 ILE A CA 1
ATOM 763 C C . ILE A 1 98 ? -17.921 4.644 17.444 1.00 94.00 98 ILE A C 1
ATOM 765 O O . ILE A 1 98 ? -16.849 4.050 17.523 1.00 94.00 98 ILE A O 1
ATOM 769 N N . GLY A 1 99 ? -17.967 5.965 17.274 1.00 91.44 99 GLY A N 1
ATOM 770 C CA . GLY A 1 99 ? -16.808 6.794 16.932 1.00 91.44 99 GLY A CA 1
ATOM 771 C C . GLY A 1 99 ? -15.720 6.809 17.995 1.00 91.44 99 GLY A C 1
ATOM 772 O O . GLY A 1 99 ? -14.548 6.734 17.648 1.00 91.44 99 GLY A O 1
ATOM 773 N N . THR A 1 100 ? -16.075 6.822 19.283 1.00 94.00 100 THR A N 1
ATOM 774 C CA . THR A 1 100 ? -15.077 6.747 20.364 1.00 94.00 100 THR A CA 1
ATOM 775 C C . THR A 1 100 ? -14.289 5.441 20.308 1.00 94.00 100 THR A C 1
ATOM 777 O O . THR A 1 100 ? -13.072 5.459 20.464 1.00 94.00 100 THR A O 1
ATOM 780 N N . ALA A 1 101 ? -14.954 4.317 20.020 1.00 94.62 101 ALA A N 1
ATOM 781 C CA . ALA A 1 101 ? -14.277 3.035 19.851 1.00 94.62 101 ALA A CA 1
ATOM 782 C C . ALA A 1 101 ? -13.362 3.050 18.619 1.00 94.62 101 ALA A C 1
ATOM 784 O O . ALA A 1 101 ? -12.210 2.644 18.727 1.00 94.62 101 ALA A O 1
ATOM 785 N N . ILE A 1 102 ? -13.835 3.582 17.483 1.00 92.38 102 ILE A N 1
ATOM 786 C CA . ILE A 1 102 ? -13.018 3.737 16.268 1.00 92.38 102 ILE A CA 1
ATOM 787 C C . ILE A 1 102 ? -11.771 4.579 16.558 1.00 92.38 102 ILE A C 1
ATOM 789 O O . ILE A 1 102 ? -10.672 4.163 16.215 1.00 92.38 102 ILE A O 1
ATOM 793 N N . LEU A 1 103 ? -11.912 5.727 17.227 1.00 93.25 103 LEU A N 1
ATOM 794 C CA . LEU A 1 103 ? -10.782 6.601 17.557 1.00 93.25 103 LEU A CA 1
ATOM 795 C C . LEU A 1 103 ? -9.743 5.893 18.430 1.00 93.25 103 LEU A C 1
ATOM 797 O O . LEU A 1 103 ? -8.553 5.964 18.136 1.00 93.25 103 LEU A O 1
ATOM 801 N N . ILE A 1 104 ? -10.186 5.191 19.475 1.00 96.31 104 ILE A N 1
ATOM 802 C CA . ILE A 1 104 ? -9.292 4.447 20.369 1.00 96.31 104 ILE A CA 1
ATOM 803 C C . ILE A 1 104 ? -8.577 3.334 19.596 1.00 96.31 104 ILE A C 1
ATOM 805 O O . ILE A 1 104 ? -7.352 3.239 19.664 1.00 96.31 104 ILE A O 1
ATOM 809 N N . ILE A 1 105 ? -9.315 2.522 18.832 1.00 94.19 105 ILE A N 1
ATOM 810 C CA . ILE A 1 105 ? -8.747 1.411 18.057 1.00 94.19 105 ILE A CA 1
ATOM 811 C C . ILE A 1 105 ? -7.724 1.941 17.053 1.00 94.19 105 ILE A C 1
ATOM 813 O O . ILE A 1 105 ? -6.590 1.476 17.058 1.00 94.19 105 ILE A O 1
ATOM 817 N N . THR A 1 106 ? -8.077 2.944 16.249 1.00 93.94 106 THR A N 1
ATOM 818 C CA . THR A 1 106 ? -7.185 3.510 15.230 1.00 93.94 106 THR A CA 1
ATOM 819 C C . THR A 1 106 ? -5.937 4.137 15.849 1.00 93.94 106 THR A C 1
ATOM 821 O O . THR A 1 106 ? -4.840 3.962 15.317 1.00 93.94 106 THR A O 1
ATOM 824 N N . LEU A 1 107 ? -6.062 4.825 16.989 1.00 95.62 107 LEU A N 1
ATOM 825 C CA . LEU A 1 107 ? -4.918 5.430 17.673 1.00 95.62 107 LEU A CA 1
ATOM 826 C C . LEU A 1 107 ? -3.937 4.361 18.163 1.00 95.62 107 LEU A C 1
ATOM 828 O O . LEU A 1 107 ? -2.749 4.430 17.859 1.00 95.62 107 LEU A O 1
ATOM 832 N N . PHE A 1 108 ? -4.424 3.351 18.886 1.00 96.75 108 PHE A N 1
ATOM 833 C CA . PHE A 1 108 ? -3.555 2.292 19.396 1.00 96.75 108 PHE A CA 1
ATOM 834 C C . PHE A 1 108 ? -3.020 1.400 18.274 1.00 96.75 108 PHE A C 1
ATOM 836 O O . PHE A 1 108 ? -1.837 1.074 18.280 1.00 96.75 108 PHE A O 1
ATOM 843 N N . GLN A 1 109 ? -3.845 1.042 17.289 1.00 95.44 109 GLN A N 1
ATOM 844 C CA . GLN A 1 109 ? -3.425 0.228 16.150 1.00 95.44 109 GLN A CA 1
ATOM 845 C C . GLN A 1 109 ? -2.317 0.918 15.353 1.00 95.44 109 GLN A C 1
ATOM 847 O O . GLN A 1 109 ? -1.303 0.286 15.069 1.00 95.44 109 GLN A O 1
ATOM 852 N N . SER A 1 110 ? -2.476 2.204 15.026 1.00 96.19 110 SER A N 1
ATOM 853 C CA . SER A 1 110 ? -1.455 2.946 14.280 1.00 96.19 110 SER A CA 1
ATOM 854 C C . SER A 1 110 ? -0.179 3.144 15.102 1.00 96.19 110 SER A C 1
ATOM 856 O O . SER A 1 110 ? 0.912 2.909 14.585 1.00 96.19 110 SER A O 1
ATOM 858 N N . LEU A 1 111 ? -0.294 3.477 16.395 1.00 97.44 111 LEU A N 1
ATOM 859 C CA . LEU A 1 111 ? 0.858 3.653 17.280 1.00 97.44 111 LEU A CA 1
ATOM 860 C C . LEU A 1 111 ? 1.649 2.351 17.467 1.00 97.44 111 LEU A C 1
ATOM 862 O O . LEU A 1 111 ? 2.868 2.346 17.307 1.00 97.44 111 LEU A O 1
ATOM 866 N N . PHE A 1 112 ? 0.978 1.241 17.781 1.00 97.31 112 PHE A N 1
ATOM 867 C CA . PHE A 1 112 ? 1.653 -0.042 17.974 1.00 97.31 112 PHE A CA 1
ATOM 868 C C . PHE A 1 112 ? 2.216 -0.600 16.668 1.00 97.31 112 PHE A C 1
ATOM 870 O O . PHE A 1 112 ? 3.335 -1.107 16.681 1.00 97.31 112 PHE A O 1
ATOM 877 N N . ALA A 1 113 ? 1.504 -0.468 15.541 1.00 96.94 113 ALA A N 1
ATOM 878 C CA . ALA A 1 113 ? 2.035 -0.858 14.236 1.00 96.94 113 ALA A CA 1
ATOM 879 C C . ALA A 1 113 ? 3.321 -0.085 13.916 1.00 96.94 113 ALA A C 1
ATOM 881 O O . ALA A 1 113 ? 4.334 -0.698 13.584 1.00 96.94 113 ALA A O 1
ATOM 882 N N . PHE A 1 114 ? 3.312 1.238 14.102 1.00 98.12 114 PHE A N 1
ATOM 883 C CA . PHE A 1 114 ? 4.493 2.074 13.913 1.00 98.12 114 PHE A CA 1
ATOM 884 C C . PHE A 1 114 ? 5.654 1.618 14.803 1.00 98.12 114 PHE A C 1
ATOM 886 O O . PHE A 1 114 ? 6.736 1.308 14.306 1.00 98.12 114 PHE A O 1
ATOM 893 N N . VAL A 1 115 ? 5.427 1.528 16.118 1.00 98.19 115 VAL A N 1
ATOM 894 C CA . VAL A 1 115 ? 6.472 1.193 17.096 1.00 98.19 115 VAL A CA 1
ATOM 895 C C . VAL A 1 115 ? 7.050 -0.197 16.838 1.00 98.19 115 VAL A C 1
ATOM 897 O O . VAL A 1 115 ? 8.269 -0.347 16.792 1.00 98.19 115 VAL A O 1
ATOM 900 N N . PHE A 1 116 ? 6.211 -1.213 16.631 1.00 98.06 116 PHE A N 1
ATOM 901 C CA . PHE A 1 116 ? 6.687 -2.579 16.415 1.00 98.06 116 PHE A CA 1
ATOM 902 C C . PHE A 1 116 ? 7.420 -2.746 15.087 1.00 98.06 116 PHE A C 1
ATOM 904 O O . PHE A 1 116 ? 8.438 -3.437 15.056 1.00 98.06 116 PHE A O 1
ATOM 911 N N . VAL A 1 117 ? 6.972 -2.088 14.014 1.00 97.94 117 VAL A N 1
ATOM 912 C CA . VAL A 1 117 ? 7.681 -2.125 12.728 1.00 97.94 117 VAL A CA 1
ATOM 913 C C . VAL A 1 117 ? 9.033 -1.421 12.837 1.00 97.94 117 VAL A C 1
ATOM 915 O O . VAL A 1 117 ? 10.041 -1.993 12.429 1.00 97.94 117 VAL A O 1
ATOM 918 N N . VAL A 1 118 ? 9.094 -0.233 13.449 1.00 98.44 118 VAL A N 1
ATOM 919 C CA . VAL A 1 118 ? 10.361 0.492 13.645 1.00 98.44 118 VAL A CA 1
ATOM 920 C C . VAL A 1 118 ? 11.333 -0.328 14.492 1.00 98.44 118 VAL A C 1
ATOM 922 O O . VAL A 1 118 ? 12.478 -0.517 14.085 1.00 98.44 118 VAL A O 1
ATOM 925 N N . ILE A 1 119 ? 10.888 -0.851 15.640 1.00 98.38 119 ILE A N 1
ATOM 926 C CA . ILE A 1 119 ? 11.734 -1.669 16.519 1.00 98.38 119 ILE A CA 1
ATOM 927 C C . ILE A 1 119 ? 12.215 -2.920 15.783 1.00 98.38 119 ILE A C 1
ATOM 929 O O . ILE A 1 119 ? 13.410 -3.208 15.804 1.00 98.38 119 ILE A O 1
ATOM 933 N N . GLY A 1 120 ? 11.322 -3.635 15.095 1.00 98.12 120 GLY A N 1
ATOM 934 C CA . GLY A 1 120 ? 11.676 -4.837 14.343 1.00 98.12 120 GLY A CA 1
ATOM 935 C C . GLY A 1 120 ? 12.743 -4.568 13.281 1.00 98.12 120 GLY A C 1
ATOM 936 O O . GLY A 1 120 ? 13.732 -5.294 13.201 1.00 98.12 120 GLY A O 1
ATOM 937 N N . LEU A 1 121 ? 12.602 -3.483 12.518 1.00 98.12 121 LEU A N 1
ATOM 938 C CA . LEU A 1 121 ? 13.560 -3.118 11.474 1.00 98.12 121 LEU A CA 1
ATOM 939 C C . LEU A 1 121 ? 14.912 -2.660 12.041 1.00 98.12 121 LEU A C 1
ATOM 941 O O . LEU A 1 121 ? 15.961 -3.051 11.526 1.00 98.12 121 LEU A O 1
ATOM 945 N N . VAL A 1 122 ? 14.912 -1.906 13.144 1.00 98.12 122 VAL A N 1
ATOM 946 C CA . VAL A 1 122 ? 16.146 -1.519 13.846 1.00 98.12 122 VAL A CA 1
ATOM 947 C C . VAL A 1 122 ? 16.853 -2.749 14.426 1.00 98.12 122 VAL A C 1
ATOM 949 O O . VAL A 1 122 ? 18.073 -2.863 14.316 1.00 98.12 122 VAL A O 1
ATOM 952 N N . MET A 1 123 ? 16.111 -3.716 14.978 1.00 98.06 123 MET A N 1
ATOM 953 C CA . MET A 1 123 ? 16.671 -4.997 15.437 1.00 98.06 123 MET A CA 1
ATOM 954 C C . MET A 1 123 ? 17.291 -5.804 14.288 1.00 98.06 123 MET A C 1
ATOM 956 O O . MET A 1 123 ? 18.299 -6.482 14.484 1.00 98.06 123 MET A O 1
ATOM 960 N N . MET A 1 124 ? 16.749 -5.678 13.074 1.00 97.50 124 MET A N 1
ATOM 961 C CA . MET A 1 124 ? 17.330 -6.228 11.844 1.00 97.50 124 MET A CA 1
ATOM 962 C C . MET A 1 124 ? 18.509 -5.402 11.295 1.00 97.50 124 MET A C 1
ATOM 964 O O . MET A 1 124 ? 19.002 -5.695 10.207 1.00 97.50 124 MET A O 1
ATOM 968 N N . LYS A 1 125 ? 19.003 -4.411 12.052 1.00 97.06 125 LYS A N 1
ATOM 969 C CA . LYS A 1 125 ? 20.112 -3.510 11.697 1.00 97.06 125 LYS A CA 1
ATOM 970 C C . LYS A 1 125 ? 19.829 -2.617 10.483 1.00 97.06 125 LYS A C 1
ATOM 972 O O . LYS A 1 125 ? 20.765 -2.187 9.811 1.00 97.06 125 LYS A O 1
ATOM 977 N N . MET A 1 126 ? 18.560 -2.330 10.194 1.00 96.88 126 MET A N 1
ATOM 978 C CA . MET A 1 126 ? 18.196 -1.366 9.158 1.00 96.88 126 MET A CA 1
ATOM 979 C C . MET A 1 126 ? 18.429 0.066 9.662 1.00 96.88 126 MET A C 1
ATOM 981 O O . MET A 1 126 ? 18.261 0.343 10.851 1.00 96.88 126 MET A O 1
ATOM 985 N N . GLU A 1 127 ? 18.816 0.995 8.781 1.00 97.62 127 GLU A N 1
ATOM 986 C CA . GLU A 1 127 ? 19.045 2.381 9.208 1.00 97.62 127 GLU A CA 1
ATOM 987 C C . GLU A 1 127 ? 17.762 3.008 9.769 1.00 97.62 127 GLU A C 1
ATOM 989 O O . GLU A 1 127 ? 16.645 2.734 9.307 1.00 97.62 127 GLU A O 1
ATOM 994 N N . LEU A 1 128 ? 17.925 3.891 10.756 1.00 97.00 128 LEU A N 1
ATOM 995 C CA . LEU A 1 128 ? 16.805 4.516 11.456 1.00 97.00 128 LEU A CA 1
ATOM 996 C C . LEU A 1 128 ? 15.892 5.293 10.496 1.00 97.00 128 LEU A C 1
ATOM 998 O O . LEU A 1 128 ? 14.674 5.192 10.606 1.00 97.00 128 LEU A O 1
ATOM 1002 N N . ASN A 1 129 ? 16.467 5.995 9.516 1.00 97.75 129 ASN A N 1
ATOM 1003 C CA . ASN A 1 129 ? 15.707 6.774 8.535 1.00 97.75 129 ASN A CA 1
ATOM 1004 C C . ASN A 1 129 ? 14.739 5.890 7.734 1.00 97.75 129 ASN A C 1
ATOM 1006 O O . ASN A 1 129 ? 13.546 6.183 7.668 1.00 97.75 129 ASN A O 1
ATOM 1010 N N . TYR A 1 130 ? 15.222 4.769 7.187 1.00 97.12 130 TYR A N 1
ATOM 1011 C CA . TYR A 1 130 ? 14.368 3.819 6.470 1.00 97.12 130 TYR A CA 1
ATOM 1012 C C . TYR A 1 130 ? 13.342 3.165 7.399 1.00 97.12 130 TYR A C 1
ATOM 1014 O O . TYR A 1 130 ? 12.191 2.982 7.010 1.00 97.12 130 TYR A O 1
ATOM 1022 N N . SER A 1 131 ? 13.733 2.849 8.635 1.00 97.88 131 SER A N 1
ATOM 1023 C CA . SER A 1 131 ? 12.850 2.200 9.610 1.00 97.88 131 SER A CA 1
ATOM 1024 C C . SER A 1 131 ? 11.667 3.092 9.981 1.00 97.88 131 SER A C 1
ATOM 1026 O O . SER A 1 131 ? 10.533 2.623 9.999 1.00 97.88 131 SER A O 1
ATOM 1028 N N . LEU A 1 132 ? 11.912 4.386 10.208 1.00 97.75 132 LEU A N 1
ATOM 1029 C CA . LEU A 1 132 ? 10.870 5.375 10.494 1.00 97.75 132 LEU A CA 1
ATOM 1030 C C . LEU A 1 132 ? 9.915 5.560 9.308 1.00 97.75 132 LEU A C 1
ATOM 1032 O O . LEU A 1 132 ? 8.702 5.603 9.509 1.00 97.75 132 LEU A O 1
ATOM 1036 N N . ILE A 1 133 ? 10.439 5.618 8.078 1.00 97.69 133 ILE A N 1
ATOM 1037 C CA . ILE A 1 133 ? 9.618 5.745 6.863 1.00 97.69 133 ILE A CA 1
ATOM 1038 C C . ILE A 1 133 ? 8.728 4.509 6.677 1.00 97.69 133 ILE A C 1
ATOM 1040 O O . ILE A 1 133 ? 7.519 4.646 6.491 1.00 97.69 133 ILE A O 1
ATOM 1044 N N . LEU A 1 134 ? 9.294 3.299 6.762 1.00 96.81 134 LEU A N 1
ATOM 1045 C CA . LEU A 1 134 ? 8.522 2.060 6.616 1.00 96.81 134 LEU A CA 1
ATOM 1046 C C . LEU A 1 134 ? 7.521 1.868 7.762 1.00 96.81 134 LEU A C 1
ATOM 1048 O O . LEU A 1 134 ? 6.395 1.438 7.518 1.00 96.81 134 LEU A O 1
ATOM 1052 N N . GLY A 1 135 ? 7.898 2.244 8.986 1.00 97.31 135 GLY A N 1
ATOM 1053 C CA . GLY A 1 135 ? 6.996 2.277 10.134 1.00 97.31 135 GLY A CA 1
ATOM 1054 C C . GLY A 1 135 ? 5.791 3.182 9.895 1.00 97.31 135 GLY A C 1
ATOM 1055 O O . GLY A 1 135 ? 4.665 2.776 10.165 1.00 97.31 135 GLY A O 1
ATOM 1056 N N . ALA A 1 136 ? 6.002 4.382 9.342 1.00 96.44 136 ALA A N 1
ATOM 1057 C CA . ALA A 1 136 ? 4.920 5.310 9.018 1.00 96.44 136 ALA A CA 1
ATOM 1058 C C . ALA A 1 136 ? 3.983 4.744 7.939 1.00 96.44 136 ALA A C 1
ATOM 1060 O O . ALA A 1 136 ? 2.764 4.786 8.103 1.00 96.44 136 ALA A O 1
ATOM 1061 N N . ILE A 1 137 ? 4.533 4.151 6.875 1.00 95.50 137 ILE A N 1
ATOM 1062 C CA . ILE A 1 137 ? 3.746 3.516 5.804 1.00 95.50 137 ILE A CA 1
ATOM 1063 C C . ILE A 1 137 ? 2.895 2.360 6.353 1.00 95.50 137 ILE A C 1
ATOM 1065 O O . ILE A 1 137 ? 1.735 2.219 5.971 1.00 95.50 137 ILE A O 1
ATOM 1069 N N . ALA A 1 138 ? 3.429 1.574 7.291 1.00 95.50 138 ALA A N 1
ATOM 1070 C CA . ALA A 1 138 ? 2.732 0.433 7.885 1.00 95.50 138 ALA A CA 1
ATOM 1071 C C . ALA A 1 138 ? 1.504 0.807 8.738 1.00 95.50 138 ALA A C 1
ATOM 1073 O O . ALA A 1 138 ? 0.704 -0.066 9.067 1.00 95.50 138 ALA A O 1
ATOM 1074 N N . THR A 1 139 ? 1.332 2.085 9.097 1.00 94.81 139 THR A N 1
ATOM 1075 C CA . THR A 1 139 ? 0.147 2.549 9.840 1.00 94.81 139 THR A CA 1
ATOM 1076 C C . THR A 1 139 ? -1.115 2.617 8.981 1.00 94.81 139 THR A C 1
ATOM 1078 O O . THR A 1 139 ? -2.225 2.584 9.518 1.00 94.81 139 THR A O 1
ATOM 1081 N N . ALA A 1 140 ? -0.964 2.711 7.656 1.00 89.75 140 ALA A N 1
ATOM 1082 C CA . ALA A 1 140 ? -2.086 2.803 6.738 1.00 89.75 140 ALA A CA 1
ATOM 1083 C C . ALA A 1 140 ? -2.807 1.452 6.636 1.00 89.75 140 ALA A C 1
ATOM 1085 O O . ALA A 1 140 ? -2.207 0.427 6.314 1.00 89.75 140 ALA A O 1
ATOM 1086 N N . THR A 1 141 ? -4.118 1.460 6.875 1.00 85.56 141 THR A N 1
ATOM 1087 C CA . THR A 1 141 ? -4.983 0.287 6.711 1.00 85.56 141 THR A CA 1
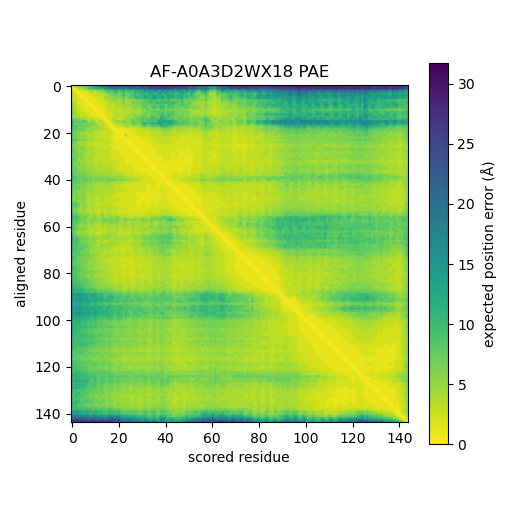ATOM 1088 C C . THR A 1 141 ? -6.014 0.573 5.626 1.00 85.56 141 THR A C 1
ATOM 1090 O O . THR A 1 141 ? -6.603 1.652 5.591 1.00 85.56 141 THR A O 1
ATOM 1093 N N . ALA A 1 142 ? -6.205 -0.375 4.710 1.00 78.00 142 ALA A N 1
ATOM 1094 C CA . ALA A 1 142 ? -7.234 -0.294 3.681 1.00 78.00 142 ALA A CA 1
ATOM 1095 C C . ALA A 1 142 ? -8.388 -1.240 4.052 1.00 78.00 142 ALA A C 1
ATOM 1097 O O . ALA A 1 142 ? -8.115 -2.396 4.392 1.00 78.00 142 ALA A O 1
ATOM 1098 N N . PRO A 1 143 ? -9.657 -0.796 3.999 1.00 61.19 143 PRO A N 1
ATOM 1099 C CA . PRO A 1 143 ? -10.788 -1.712 4.060 1.00 61.19 143 PRO A CA 1
ATOM 1100 C C . PRO A 1 143 ? -10.793 -2.546 2.770 1.00 61.19 143 PRO A C 1
ATOM 1102 O 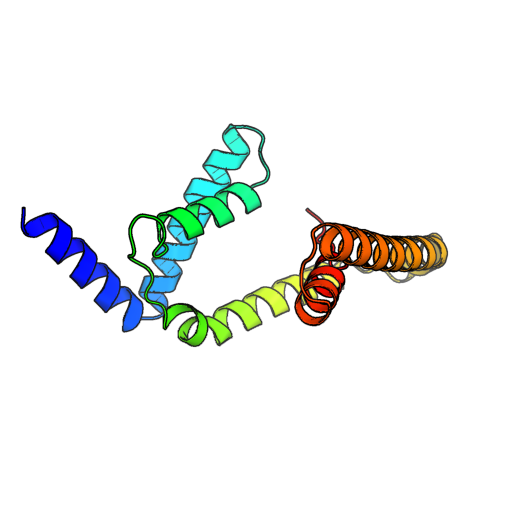O . PRO A 1 143 ? -10.803 -1.982 1.675 1.00 61.19 143 PRO A O 1
ATOM 1105 N N . ALA A 1 144 ? -10.712 -3.869 2.907 1.00 50.84 144 ALA A N 1
ATOM 1106 C CA . ALA A 1 144 ? -10.843 -4.822 1.805 1.00 50.84 144 ALA A CA 1
ATOM 1107 C C . ALA A 1 144 ? -12.274 -5.361 1.737 1.00 50.84 144 ALA A C 1
ATOM 1109 O O . ALA A 1 144 ? -12.848 -5.610 2.824 1.00 50.84 144 ALA A O 1
#